Protein AF-A0A378BSZ2-F1 (afdb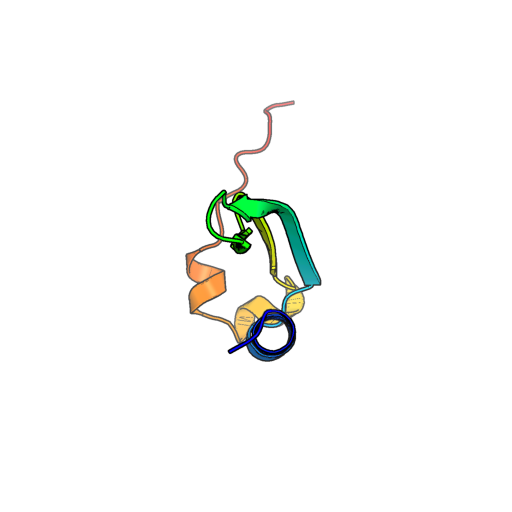_monomer_lite)

Radius of gyration: 14.7 Å; chains: 1; bounding box: 29×38×34 Å

Secondary structure (DSSP, 8-state):
--HHHHHHHTTEEEEEESSEEE-TTS-EEE--EEEEE-TTTGGG-HHHHHT---------

Foldseek 3Di:
DDPVVCCVVQQWPDKDQPPFDQDPVRDTDRPDIDTHHDPVCCVVRVVVVVVDDDPPDDDD

Structure (mmCIF, N/CA/C/O backbone):
data_AF-A0A378BSZ2-F1
#
_entry.id   AF-A0A378BSZ2-F1
#
loop_
_atom_site.group_PDB
_atom_site.id
_atom_site.type_symbol
_atom_site.label_atom_id
_atom_site.label_alt_id
_atom_site.label_comp_id
_atom_site.label_asym_id
_atom_site.label_entity_id
_atom_site.label_seq_id
_atom_site.pdbx_PDB_ins_code
_atom_site.Cartn_x
_atom_site.Cartn_y
_atom_site.Cartn_z
_atom_site.occupancy
_atom_site.B_iso_or_equiv
_atom_site.auth_seq_id
_atom_site.auth_comp_id
_atom_site.auth_asym_id
_atom_site.auth_atom_id
_atom_site.pdbx_PDB_model_num
ATOM 1 N N . MET A 1 1 ? -5.720 -11.591 1.653 1.00 68.19 1 MET A N 1
ATOM 2 C CA . MET A 1 1 ? -4.438 -10.994 1.218 1.00 68.19 1 MET A CA 1
ATOM 3 C C . MET A 1 1 ? -4.118 -9.841 2.154 1.00 68.19 1 MET A C 1
ATOM 5 O O . MET A 1 1 ? -5.033 -9.094 2.470 1.00 68.19 1 MET A O 1
ATOM 9 N N . GLY A 1 2 ? -2.888 -9.746 2.664 1.00 91.38 2 GLY A N 1
ATOM 10 C CA . GLY A 1 2 ? -2.473 -8.662 3.568 1.00 91.38 2 GLY A CA 1
ATOM 11 C C . GLY A 1 2 ? -1.692 -7.563 2.842 1.00 91.38 2 GLY A C 1
ATOM 12 O O . GLY A 1 2 ? -1.250 -7.770 1.712 1.00 91.38 2 GLY A O 1
ATOM 13 N N . LEU A 1 3 ? -1.464 -6.420 3.504 1.00 92.62 3 LEU A N 1
ATOM 14 C CA . LEU A 1 3 ? -0.677 -5.306 2.944 1.00 92.62 3 LEU A CA 1
ATOM 15 C C . LEU A 1 3 ? 0.741 -5.740 2.543 1.00 92.62 3 LEU A C 1
ATOM 17 O O . LEU A 1 3 ? 1.225 -5.342 1.492 1.00 92.62 3 LEU A O 1
ATOM 21 N N . ALA A 1 4 ? 1.373 -6.618 3.329 1.00 94.19 4 ALA A N 1
ATOM 22 C CA . ALA A 1 4 ? 2.692 -7.167 3.010 1.00 94.19 4 ALA A CA 1
ATOM 23 C C . ALA A 1 4 ? 2.689 -8.013 1.725 1.00 94.19 4 ALA A C 1
ATOM 25 O O . ALA A 1 4 ? 3.621 -7.934 0.932 1.00 94.19 4 ALA A O 1
ATOM 26 N N . THR A 1 5 ? 1.630 -8.793 1.489 1.00 96.12 5 THR A N 1
ATOM 27 C CA . THR A 1 5 ? 1.476 -9.570 0.250 1.00 96.12 5 THR A CA 1
ATOM 28 C C . THR A 1 5 ? 1.364 -8.637 -0.952 1.00 96.12 5 THR A C 1
ATOM 30 O O . THR A 1 5 ? 2.098 -8.799 -1.918 1.00 96.12 5 THR A O 1
ATOM 33 N N . ILE A 1 6 ? 0.518 -7.605 -0.854 1.00 94.00 6 ILE A N 1
ATOM 34 C CA . ILE A 1 6 ? 0.343 -6.613 -1.924 1.00 94.00 6 ILE A CA 1
ATOM 35 C C . ILE A 1 6 ? 1.652 -5.862 -2.192 1.00 94.00 6 ILE A C 1
ATOM 37 O O . ILE A 1 6 ? 1.995 -5.650 -3.350 1.00 94.00 6 ILE A O 1
ATOM 41 N N . PHE A 1 7 ? 2.403 -5.503 -1.146 1.00 94.19 7 PHE A N 1
ATOM 42 C CA . PHE A 1 7 ? 3.696 -4.830 -1.281 1.00 94.19 7 PHE A CA 1
ATOM 43 C C . PHE A 1 7 ? 4.655 -5.612 -2.186 1.00 94.19 7 PHE A C 1
ATOM 45 O O . PHE A 1 7 ? 5.265 -5.038 -3.085 1.00 94.19 7 PHE A O 1
ATOM 52 N N . LEU A 1 8 ? 4.750 -6.925 -1.964 1.00 94.25 8 LEU A N 1
ATOM 53 C CA . LEU A 1 8 ? 5.651 -7.807 -2.701 1.00 94.25 8 LEU A CA 1
ATOM 54 C C . LEU A 1 8 ? 5.132 -8.129 -4.106 1.00 94.25 8 LEU A C 1
ATOM 56 O O . LEU A 1 8 ? 5.894 -8.091 -5.064 1.00 94.25 8 LEU A O 1
ATOM 60 N N . GLU A 1 9 ? 3.841 -8.430 -4.249 1.00 95.12 9 GLU A N 1
ATOM 61 C CA . GLU A 1 9 ? 3.258 -8.848 -5.532 1.00 95.12 9 GLU A CA 1
ATOM 62 C C . GLU A 1 9 ? 3.107 -7.698 -6.532 1.00 95.12 9 GLU A C 1
ATOM 64 O O . GLU A 1 9 ? 3.136 -7.918 -7.745 1.00 95.12 9 GLU A O 1
ATOM 69 N N . ARG A 1 10 ? 2.915 -6.472 -6.035 1.00 93.50 10 ARG A N 1
ATOM 70 C CA . ARG A 1 10 ? 2.697 -5.275 -6.858 1.00 93.50 10 ARG A CA 1
ATOM 71 C C . ARG A 1 10 ? 3.936 -4.399 -6.999 1.00 93.50 10 ARG A C 1
ATOM 73 O O . ARG A 1 10 ? 3.824 -3.306 -7.542 1.00 93.50 10 ARG A O 1
ATOM 80 N N . ASP A 1 11 ? 5.095 -4.874 -6.53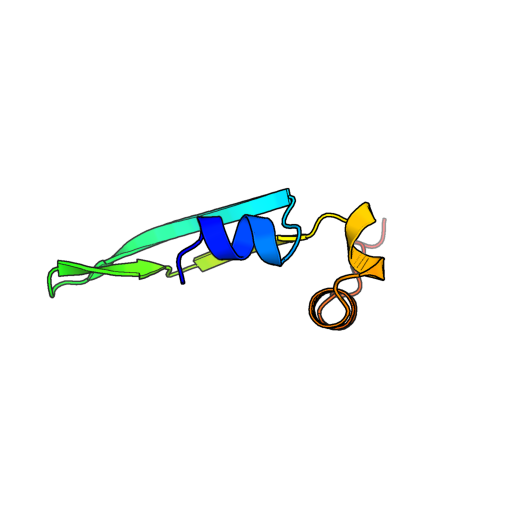8 1.00 94.94 11 ASP A N 1
ATOM 81 C CA . ASP A 1 11 ? 6.356 -4.127 -6.553 1.00 94.94 11 ASP A CA 1
ATOM 82 C C . ASP A 1 11 ? 6.174 -2.695 -6.013 1.00 94.94 11 ASP A C 1
ATOM 84 O O . ASP A 1 11 ? 6.485 -1.697 -6.672 1.00 94.94 11 ASP A O 1
ATOM 88 N N . LEU A 1 12 ? 5.591 -2.581 -4.818 1.00 94.94 12 LEU A N 1
ATOM 89 C CA . LEU A 1 12 ? 5.408 -1.282 -4.181 1.00 94.94 12 LEU A CA 1
ATOM 90 C C . LEU A 1 12 ? 6.704 -0.847 -3.494 1.00 94.94 12 LEU A C 1
ATOM 92 O O . LEU A 1 12 ? 7.421 -1.648 -2.905 1.0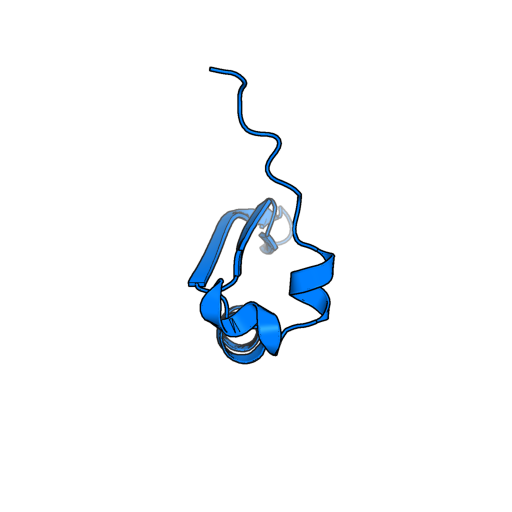0 94.94 12 LEU A O 1
ATOM 96 N N . ALA A 1 13 ? 6.986 0.448 -3.550 1.00 95.50 13 ALA A N 1
ATOM 97 C CA . ALA A 1 13 ? 8.047 1.099 -2.793 1.00 95.50 13 ALA A CA 1
ATOM 98 C C . ALA A 1 13 ? 7.534 1.652 -1.451 1.00 95.50 13 ALA A C 1
ATOM 100 O O . ALA A 1 13 ? 8.311 1.822 -0.513 1.00 95.50 13 ALA A O 1
ATOM 101 N N . LEU A 1 14 ? 6.231 1.947 -1.351 1.00 94.31 14 LEU A N 1
ATOM 102 C CA . LEU A 1 14 ? 5.607 2.508 -0.153 1.00 94.31 14 LEU A CA 1
ATOM 103 C C . LEU A 1 14 ? 4.162 2.024 -0.000 1.00 94.31 14 LEU A C 1
ATOM 105 O O . LEU A 1 14 ? 3.373 2.097 -0.942 1.00 94.31 14 LEU A O 1
ATOM 109 N N . ILE A 1 15 ? 3.814 1.618 1.220 1.00 96.00 15 ILE A N 1
ATOM 110 C CA . ILE A 1 15 ? 2.435 1.549 1.705 1.00 96.00 15 ILE A CA 1
ATOM 111 C C . ILE A 1 15 ? 2.381 2.368 2.988 1.00 96.00 15 ILE A C 1
ATOM 113 O O . ILE A 1 15 ? 3.053 2.039 3.963 1.00 96.00 15 ILE A O 1
ATOM 117 N N . GLU A 1 16 ? 1.563 3.410 2.996 1.00 96.00 16 GLU A N 1
ATOM 118 C CA . GLU A 1 16 ? 1.259 4.198 4.184 1.00 96.00 16 GLU A CA 1
ATOM 119 C C . GLU A 1 16 ? -0.252 4.177 4.394 1.00 96.00 16 GLU A C 1
ATOM 121 O O . GLU A 1 16 ? -0.995 4.616 3.524 1.00 96.00 16 GLU A O 1
ATOM 126 N N . ILE A 1 17 ? -0.709 3.653 5.532 1.00 95.81 17 ILE A N 1
ATOM 127 C CA . ILE A 1 17 ? -2.112 3.744 5.947 1.00 95.81 17 ILE A CA 1
ATOM 128 C C . ILE A 1 17 ? -2.189 4.783 7.052 1.00 95.81 17 ILE A C 1
ATOM 130 O O . ILE A 1 17 ? -1.664 4.559 8.146 1.00 95.81 17 ILE A O 1
ATOM 134 N N . ASN A 1 18 ? -2.823 5.915 6.769 1.00 94.50 18 ASN A N 1
ATOM 135 C CA . ASN A 1 18 ? -2.908 7.003 7.725 1.00 94.50 18 ASN A CA 1
ATOM 136 C C . ASN A 1 18 ? -4.152 7.874 7.476 1.00 94.50 18 ASN A C 1
ATOM 138 O O . ASN A 1 18 ? -4.123 8.679 6.550 1.00 94.50 18 ASN A O 1
ATOM 142 N N . PRO A 1 19 ? -5.214 7.759 8.300 1.00 94.75 19 PRO A N 1
ATOM 143 C CA . PRO A 1 19 ? -5.273 6.999 9.551 1.00 94.75 19 PRO A CA 1
ATOM 144 C C . PRO A 1 19 ? -5.755 5.547 9.376 1.00 94.75 19 PRO A C 1
ATOM 146 O O . PRO A 1 19 ? -6.666 5.248 8.600 1.00 94.75 19 PRO A O 1
ATOM 149 N N . LEU A 1 20 ? -5.187 4.646 10.185 1.00 95.75 20 LEU A N 1
ATOM 150 C CA . LEU A 1 20 ? -5.756 3.326 10.465 1.00 95.75 20 LEU A CA 1
ATOM 151 C C . LEU A 1 20 ? -6.679 3.450 11.681 1.00 95.75 20 LEU A C 1
ATOM 153 O O . LEU A 1 20 ? -6.221 3.707 12.794 1.00 95.75 20 LEU A O 1
ATOM 157 N N . VAL A 1 21 ? -7.982 3.314 11.460 1.00 96.81 21 VAL A N 1
ATOM 158 C CA . VAL A 1 21 ? -9.016 3.638 12.448 1.00 96.81 21 VAL A CA 1
ATOM 159 C C . VAL A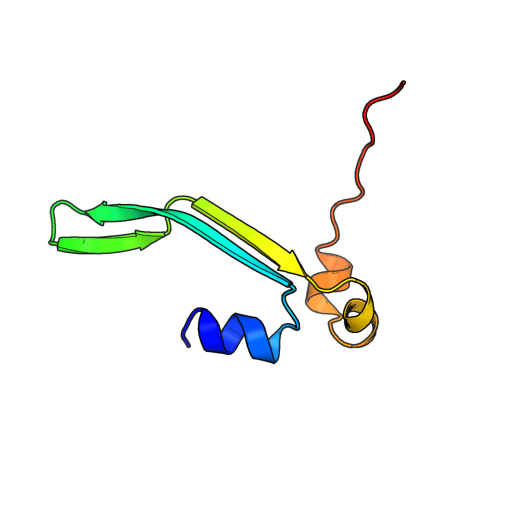 1 21 ? -9.602 2.367 13.050 1.00 96.81 21 VAL A C 1
ATOM 161 O O . VAL A 1 21 ? -9.739 1.354 12.371 1.00 96.81 21 VAL A O 1
ATOM 164 N N . ILE A 1 22 ? -9.985 2.443 14.324 1.00 96.81 22 ILE A N 1
ATOM 165 C CA . ILE A 1 22 ? -10.811 1.433 14.989 1.00 96.81 22 ILE A CA 1
ATOM 166 C C . ILE A 1 22 ? -12.246 1.965 15.042 1.00 96.81 22 ILE A C 1
ATOM 168 O O . ILE A 1 22 ? -12.491 3.064 15.547 1.00 96.81 22 ILE A O 1
ATOM 172 N N . THR A 1 23 ? -13.197 1.219 14.488 1.00 95.69 23 THR A N 1
ATOM 173 C CA . THR A 1 23 ? -14.618 1.582 14.491 1.00 95.69 23 THR A CA 1
ATOM 174 C C . THR A 1 23 ? -15.215 1.431 15.893 1.00 95.69 23 THR A C 1
ATOM 176 O O . THR A 1 23 ? -14.638 0.803 16.781 1.00 95.69 23 THR A O 1
ATOM 179 N N . LYS A 1 24 ? -16.426 1.959 16.112 1.00 95.38 24 LYS A N 1
ATOM 180 C CA . LYS A 1 24 ? -17.138 1.782 17.394 1.00 95.38 24 LYS A CA 1
ATOM 181 C C . LYS A 1 24 ? -17.464 0.313 17.699 1.00 95.38 24 LYS A C 1
ATOM 183 O O . LYS A 1 24 ? -17.735 -0.018 18.847 1.00 95.38 24 LYS A O 1
ATOM 188 N N . GLN A 1 25 ? -17.456 -0.536 16.675 1.00 96.62 25 GLN A N 1
ATOM 189 C CA . GLN A 1 25 ? -17.681 -1.976 16.753 1.00 96.62 25 GLN A CA 1
ATOM 190 C C . GL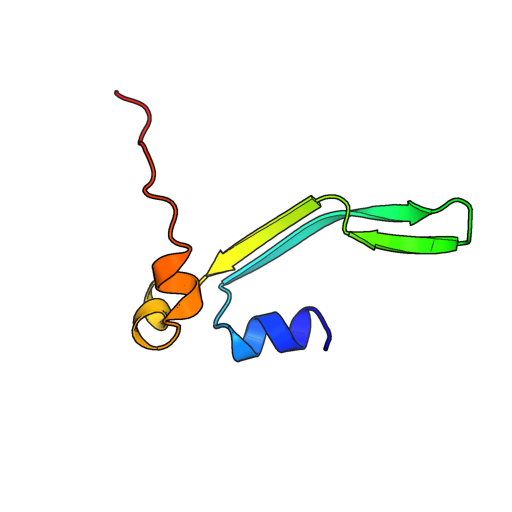N A 1 25 ? -16.393 -2.754 17.076 1.00 96.62 25 GLN A C 1
ATOM 192 O O . GLN A 1 25 ? -16.467 -3.947 17.348 1.00 96.62 25 GLN A O 1
ATOM 197 N N . GLY A 1 26 ? -15.233 -2.084 17.104 1.00 95.62 26 GLY A N 1
ATOM 198 C CA . GLY A 1 26 ? -13.931 -2.700 17.370 1.00 95.62 26 GLY A CA 1
ATOM 199 C C . GLY A 1 26 ? -13.196 -3.191 16.119 1.00 95.62 26 GLY A C 1
ATOM 200 O O . GLY A 1 26 ? -12.136 -3.799 16.249 1.00 95.62 26 GLY A O 1
ATOM 201 N N . ASP A 1 27 ? -13.717 -2.911 14.923 1.00 96.50 27 ASP A N 1
ATOM 202 C CA . ASP A 1 27 ? -13.102 -3.327 13.661 1.00 96.50 27 ASP A CA 1
ATOM 203 C C . ASP A 1 27 ? -12.006 -2.354 13.223 1.00 96.50 27 ASP A C 1
ATOM 205 O O . ASP A 1 27 ? -12.121 -1.144 13.416 1.00 96.50 27 ASP A O 1
ATOM 209 N N . LEU A 1 28 ? -10.965 -2.866 12.568 1.00 95.00 28 LEU A N 1
ATOM 210 C CA . LEU A 1 28 ? -9.934 -2.045 11.932 1.00 95.00 28 LEU A CA 1
ATOM 211 C C . LEU A 1 28 ? -10.353 -1.658 10.510 1.00 95.00 28 LEU A C 1
ATOM 213 O O . LEU A 1 28 ? -10.705 -2.520 9.706 1.00 95.00 28 LEU A O 1
ATOM 217 N N . ILE A 1 29 ? -10.249 -0.371 10.182 1.00 95.69 29 ILE A N 1
ATOM 218 C CA . ILE A 1 29 ? -10.499 0.167 8.843 1.00 95.69 29 ILE A CA 1
ATOM 219 C C . ILE A 1 29 ? -9.365 1.098 8.408 1.00 95.69 29 ILE A C 1
ATOM 221 O O . ILE A 1 29 ? -8.964 2.010 9.132 1.00 95.69 29 ILE A O 1
ATOM 225 N N . CYS A 1 30 ? -8.850 0.881 7.200 1.00 95.62 30 CYS A N 1
ATOM 226 C CA . CYS A 1 30 ? -7.948 1.821 6.541 1.00 95.62 30 CYS A CA 1
ATOM 227 C C . CYS A 1 30 ? -8.791 2.979 5.993 1.00 95.62 30 CYS A C 1
ATOM 229 O O . CYS A 1 30 ? -9.494 2.787 5.003 1.00 95.62 30 CYS A O 1
ATOM 231 N N . LEU A 1 31 ? -8.773 4.145 6.648 1.00 94.88 31 LEU A N 1
ATOM 232 C CA . LEU A 1 31 ? -9.587 5.284 6.209 1.00 94.88 31 LEU A CA 1
ATOM 233 C C . LEU A 1 31 ? -8.957 6.005 5.013 1.00 94.88 31 LEU A C 1
ATOM 235 O O . LEU A 1 31 ? -9.671 6.438 4.115 1.00 94.88 31 LEU A O 1
ATOM 239 N N . ASP A 1 32 ? -7.630 6.112 5.018 1.00 93.81 32 ASP A N 1
ATOM 240 C CA . ASP A 1 32 ? -6.841 6.664 3.923 1.00 93.81 32 ASP A CA 1
ATOM 241 C C . ASP A 1 32 ? -5.547 5.852 3.760 1.00 93.81 32 ASP A C 1
ATOM 243 O O . ASP A 1 32 ? -5.032 5.255 4.715 1.00 93.81 32 ASP A O 1
ATOM 247 N N . GLY A 1 33 ? -5.059 5.780 2.527 1.00 93.88 33 GLY A N 1
ATOM 248 C CA . GLY A 1 33 ? -3.941 4.945 2.137 1.00 93.88 33 GLY A CA 1
ATOM 249 C C . GLY A 1 33 ? -3.191 5.522 0.946 1.00 93.88 33 GLY A C 1
ATOM 250 O O . GLY A 1 33 ? -3.750 5.703 -0.133 1.00 93.88 33 GLY A O 1
ATOM 251 N N . LYS A 1 34 ? -1.889 5.735 1.119 1.00 93.06 34 LYS A N 1
ATOM 252 C CA . LYS A 1 34 ? -0.976 6.129 0.052 1.00 93.06 34 LYS A CA 1
ATOM 253 C C . LYS A 1 34 ? -0.133 4.934 -0.371 1.00 93.06 34 LYS A C 1
ATOM 255 O O . LYS A 1 34 ? 0.636 4.384 0.418 1.00 93.06 34 LYS A O 1
ATOM 260 N N . LEU A 1 35 ? -0.258 4.567 -1.642 1.00 93.38 35 LEU A N 1
ATOM 261 C CA . LEU A 1 35 ? 0.547 3.530 -2.278 1.00 93.38 35 LEU A CA 1
ATOM 262 C C . LEU A 1 35 ? 1.518 4.186 -3.259 1.00 93.38 35 LEU A C 1
ATOM 264 O O . LEU A 1 35 ? 1.119 4.998 -4.092 1.00 93.38 35 LEU A O 1
ATOM 268 N N . GLY A 1 36 ? 2.796 3.841 -3.159 1.00 93.56 36 GLY A N 1
ATOM 269 C CA . GLY A 1 36 ? 3.817 4.227 -4.126 1.00 93.56 36 GLY A CA 1
ATOM 270 C C . GLY A 1 36 ? 4.356 2.985 -4.813 1.00 93.56 36 GLY A C 1
ATOM 271 O O . GLY A 1 36 ? 4.909 2.124 -4.137 1.00 93.56 36 GLY A O 1
ATOM 272 N N . ALA A 1 37 ? 4.204 2.888 -6.132 1.00 92.75 37 ALA A N 1
ATOM 273 C CA . ALA A 1 37 ? 4.803 1.821 -6.933 1.00 92.75 37 ALA A CA 1
ATOM 274 C C . ALA A 1 37 ? 6.299 2.083 -7.180 1.00 92.75 37 ALA A C 1
ATOM 276 O O . ALA A 1 37 ? 6.705 3.240 -7.318 1.00 92.75 37 ALA A O 1
ATOM 277 N N . ASP A 1 38 ? 7.113 1.030 -7.286 1.00 92.25 38 ASP A N 1
ATOM 278 C CA . ASP A 1 38 ? 8.479 1.157 -7.795 1.00 92.25 38 ASP A CA 1
ATOM 279 C C . ASP A 1 38 ? 8.443 1.467 -9.300 1.00 92.25 38 ASP A C 1
ATOM 281 O O . ASP A 1 38 ? 8.027 0.651 -10.128 1.00 92.25 38 ASP A O 1
ATOM 285 N N . GLY A 1 39 ? 8.916 2.661 -9.668 1.00 88.50 39 GLY A N 1
ATOM 286 C CA . GLY A 1 39 ? 8.990 3.113 -11.056 1.00 88.50 39 GLY A CA 1
ATOM 287 C C . GLY A 1 39 ? 9.780 2.165 -11.964 1.00 88.50 39 GLY A C 1
ATOM 288 O O . GLY A 1 39 ? 9.424 2.005 -13.133 1.00 88.50 39 GLY A O 1
ATOM 289 N N . ASN A 1 40 ? 10.797 1.481 -11.426 1.00 92.31 40 ASN A N 1
ATOM 290 C CA . ASN A 1 40 ? 11.598 0.510 -12.171 1.00 92.31 40 ASN A CA 1
ATOM 291 C C . ASN A 1 40 ? 10.853 -0.803 -12.428 1.00 92.31 40 ASN A C 1
ATOM 293 O O . ASN A 1 40 ? 11.253 -1.562 -13.305 1.00 92.31 40 ASN A O 1
ATOM 297 N N . ALA A 1 41 ? 9.781 -1.085 -11.688 1.00 93.12 41 ALA A N 1
ATOM 298 C CA . ALA A 1 41 ? 8.980 -2.295 -11.826 1.00 93.12 41 ALA A CA 1
ATOM 299 C C . ALA A 1 41 ? 7.714 -2.101 -12.676 1.00 93.12 41 ALA A C 1
ATOM 301 O O . ALA A 1 41 ? 7.096 -3.081 -13.089 1.00 93.12 41 ALA A O 1
ATOM 302 N N . LEU A 1 42 ? 7.352 -0.861 -13.026 1.00 89.94 42 LEU A N 1
ATOM 303 C CA . LEU A 1 42 ? 6.131 -0.558 -13.789 1.00 89.94 42 LEU A CA 1
ATOM 304 C C . LEU A 1 42 ? 6.045 -1.268 -15.149 1.00 89.94 42 LEU A C 1
ATOM 306 O O . LEU A 1 42 ? 4.949 -1.480 -15.663 1.00 89.94 42 LEU A O 1
ATOM 310 N N . PHE A 1 43 ? 7.174 -1.664 -15.748 1.00 91.06 43 PHE A N 1
ATOM 311 C CA . PHE A 1 43 ? 7.168 -2.409 -17.013 1.00 91.06 43 PHE A CA 1
ATOM 312 C C . PHE A 1 43 ? 6.501 -3.790 -16.900 1.00 91.06 43 PHE A C 1
ATOM 314 O O . PHE A 1 43 ? 5.994 -4.290 -17.901 1.00 91.06 43 PHE A O 1
ATOM 321 N N . ARG A 1 44 ? 6.504 -4.396 -15.704 1.00 92.06 44 ARG A N 1
ATOM 322 C CA . ARG A 1 44 ? 5.903 -5.707 -15.402 1.00 92.06 44 ARG A CA 1
ATOM 323 C C . ARG A 1 44 ? 4.628 -5.610 -14.554 1.00 92.06 44 ARG A C 1
ATOM 325 O O . ARG A 1 44 ? 4.064 -6.639 -14.206 1.00 92.06 44 ARG A O 1
ATOM 332 N N . GLN A 1 45 ? 4.174 -4.394 -14.247 1.00 93.19 45 GLN A N 1
ATOM 333 C CA . GLN A 1 45 ? 2.950 -4.111 -13.489 1.00 93.19 45 GLN A CA 1
ATOM 334 C C . GLN A 1 45 ? 1.982 -3.294 -14.369 1.00 93.19 45 GLN A C 1
ATOM 336 O O . GLN A 1 45 ? 1.878 -2.076 -14.196 1.00 93.19 45 GLN A O 1
ATOM 341 N N . PRO A 1 46 ? 1.312 -3.925 -15.358 1.00 90.94 46 PRO A N 1
ATOM 342 C CA . PRO A 1 46 ? 0.470 -3.222 -16.330 1.00 90.94 46 PRO A CA 1
ATOM 343 C C . PRO A 1 46 ? -0.666 -2.438 -15.657 1.00 90.94 46 PRO A C 1
ATOM 345 O O . PRO A 1 46 ? -0.842 -1.263 -15.964 1.00 90.94 46 PRO A O 1
ATOM 348 N N . ASP A 1 47 ? -1.329 -3.032 -14.662 1.00 89.25 47 ASP A N 1
ATOM 349 C CA . ASP A 1 47 ? -2.421 -2.396 -13.915 1.00 89.25 47 ASP A CA 1
ATOM 350 C C . ASP A 1 47 ? -1.964 -1.086 -13.243 1.00 89.25 47 ASP A C 1
ATOM 352 O O . ASP A 1 47 ? -2.614 -0.048 -13.348 1.00 89.25 47 ASP A O 1
ATOM 356 N N . LEU A 1 48 ? -0.787 -1.090 -12.601 1.00 88.69 48 LEU A N 1
ATOM 357 C CA . LEU A 1 48 ? -0.232 0.105 -11.952 1.00 88.69 48 LEU A CA 1
ATOM 358 C C . LEU A 1 48 ? 0.253 1.150 -12.957 1.00 88.69 48 LEU A C 1
ATOM 360 O O . LEU A 1 48 ? 0.229 2.349 -12.675 1.00 88.69 48 LEU A O 1
ATOM 364 N N . ARG A 1 49 ? 0.705 0.710 -14.132 1.00 86.69 49 ARG A N 1
ATOM 365 C CA . ARG A 1 49 ? 1.112 1.605 -15.214 1.00 86.69 49 ARG A CA 1
ATOM 366 C C . ARG A 1 49 ? -0.081 2.378 -15.774 1.00 86.69 49 ARG A C 1
ATOM 368 O O . ARG A 1 49 ? 0.090 3.544 -16.126 1.00 86.69 49 ARG A O 1
ATOM 375 N N . GLU A 1 50 ? -1.255 1.756 -15.841 1.00 87.06 50 GLU A N 1
ATOM 376 C CA . GLU A 1 50 ? -2.507 2.401 -16.258 1.00 87.06 50 GLU A CA 1
ATOM 377 C C . GLU A 1 50 ? -3.044 3.365 -15.193 1.00 87.06 50 GLU A C 1
ATOM 379 O O . GLU A 1 50 ? -3.516 4.446 -15.530 1.00 87.06 50 GLU A O 1
ATOM 384 N N . MET A 1 51 ? -2.876 3.033 -13.908 1.00 84.56 51 MET A N 1
ATOM 385 C CA . MET A 1 51 ? -3.235 3.896 -12.771 1.00 84.56 51 MET A CA 1
ATOM 386 C C . MET A 1 51 ? -2.259 5.060 -12.537 1.00 84.56 51 MET A C 1
ATOM 388 O O . MET A 1 51 ? -2.395 5.800 -11.560 1.00 84.56 51 MET A O 1
ATOM 392 N N . ARG A 1 52 ? -1.247 5.230 -13.397 1.00 76.38 52 ARG A N 1
ATOM 393 C CA . ARG A 1 52 ? -0.287 6.323 -13.271 1.00 76.38 52 ARG A CA 1
ATOM 394 C C . ARG A 1 52 ? -0.979 7.650 -13.559 1.00 76.38 52 ARG A C 1
ATOM 396 O O . ARG A 1 52 ? -1.054 8.087 -14.705 1.00 76.38 52 ARG A O 1
ATOM 403 N N . GLU A 1 53 ? -1.393 8.320 -12.494 1.00 65.62 53 GLU A N 1
ATOM 404 C CA . GLU A 1 53 ? -1.795 9.721 -12.524 1.00 65.62 53 GLU A CA 1
ATOM 405 C C . GLU A 1 53 ? -0.672 10.542 -13.180 1.00 65.62 53 GLU A C 1
ATOM 407 O O . GLU A 1 53 ? 0.479 10.558 -12.725 1.00 65.62 53 GLU A O 1
ATOM 412 N N . SER A 1 54 ? -0.977 11.202 -14.298 1.00 57.78 54 SER A N 1
ATOM 413 C CA . SER A 1 54 ? -0.083 12.192 -14.885 1.00 57.78 54 SER A CA 1
ATOM 414 C C . SER A 1 54 ? 0.072 13.322 -13.879 1.00 57.78 54 SER A C 1
ATOM 416 O O . SER A 1 54 ? -0.869 14.080 -13.657 1.00 57.78 54 SER A O 1
ATOM 418 N N . VAL A 1 55 ? 1.252 13.422 -13.265 1.00 54.38 55 VAL A N 1
ATOM 419 C CA . VAL A 1 55 ? 1.615 14.545 -12.400 1.00 54.38 55 VAL A CA 1
ATOM 420 C C . VAL A 1 55 ? 1.458 15.824 -13.221 1.00 54.38 55 VAL A C 1
ATOM 422 O O . VAL A 1 55 ? 2.344 16.197 -13.989 1.00 54.38 55 VAL A O 1
ATOM 425 N N . SER A 1 56 ? 0.316 16.495 -13.068 1.00 50.12 56 SER 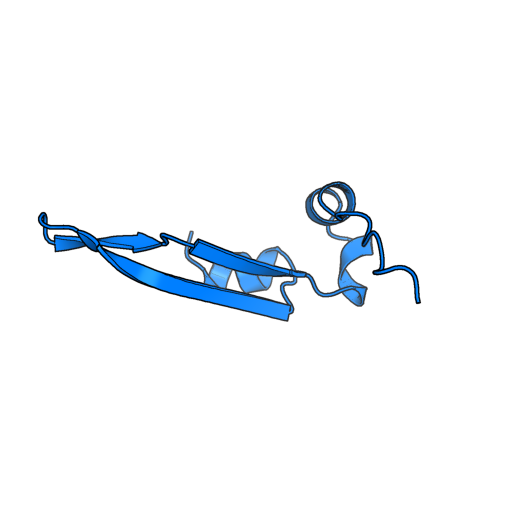A N 1
ATOM 426 C CA . SER A 1 56 ? 0.162 17.896 -13.430 1.00 50.12 56 SER A CA 1
ATOM 427 C C . SER A 1 56 ? 1.032 18.662 -12.449 1.00 50.12 56 SER A C 1
ATOM 429 O O . SER A 1 56 ? 0.599 19.022 -11.353 1.00 50.12 56 SER A O 1
ATOM 431 N N . GLY A 1 57 ? 2.306 18.815 -12.807 1.00 47.00 57 GLY A N 1
ATOM 432 C CA . GLY A 1 57 ? 3.243 19.634 -12.065 1.00 47.00 57 GLY A CA 1
ATOM 433 C C . GLY A 1 57 ? 2.612 20.996 -11.804 1.00 47.00 57 GLY A C 1
ATOM 434 O O . GLY A 1 57 ? 1.963 21.570 -12.680 1.00 47.00 57 GLY A O 1
ATOM 435 N N . ARG A 1 58 ? 2.787 21.506 -10.585 1.00 43.31 58 ARG A N 1
ATOM 436 C CA . ARG A 1 58 ? 2.629 22.938 -10.330 1.00 43.31 58 ARG A CA 1
ATOM 437 C C . ARG A 1 58 ? 3.349 23.689 -11.462 1.00 43.31 58 ARG A C 1
ATOM 439 O O . ARG A 1 58 ? 4.522 23.376 -11.686 1.00 43.31 58 ARG A O 1
ATOM 446 N N . PRO A 1 59 ? 2.696 24.622 -12.178 1.00 50.03 59 PRO A N 1
ATOM 447 C CA . PRO A 1 59 ? 3.439 25.530 -13.028 1.00 50.03 59 PRO A CA 1
ATOM 448 C C . PRO A 1 59 ? 4.354 26.332 -12.096 1.00 50.03 59 PRO A C 1
ATOM 450 O O . PRO A 1 59 ? 3.911 26.818 -11.052 1.00 50.03 59 PRO A O 1
ATOM 453 N N . THR A 1 60 ? 5.641 26.340 -12.424 1.00 47.88 60 THR A N 1
ATOM 454 C CA . THR A 1 60 ? 6.637 27.250 -11.845 1.00 47.88 60 THR A CA 1
ATOM 455 C C . THR A 1 60 ? 6.202 28.696 -11.988 1.00 47.88 60 THR A C 1
ATOM 457 O O . THR A 1 60 ? 5.650 29.009 -13.069 1.00 47.88 60 THR A O 1
#

pLDDT: mean 87.22, std 14.76, range [43.31, 96.81]

Sequence (60 aa):
MGLATIFLERDLALIEINPLVITKQGDLICLDGKLGADGNALFRQPDLREMRESVSGRPT

Organism: Klebsiella pneumoniae subsp. ozaenae (NCBI:txid574)